Protein AF-A0A660ZI76-F1 (afdb_monomer_lite)

pLDDT: mean 90.52, std 5.92, range [65.31, 97.19]

Secondary structure (DSSP, 8-state):
-BHHHHHHHHTPEEEE-TTPBP-EE--TTT--TTEEEE--STTHHHHTTT-EEEEEEESS--SS-EEEEEEE-S-HHHHHHHHHHHH-----PPSEE-TT----TT----TT-EE---

Foldseek 3Di:
DFQLVLLVQLVWDKDADRRQAADEADELVPADQRYEYECQDPVCCVVQFCEEHAEYEYCDDDPRYHYNMYTHDVHRVVSVVVSVVVRDDPPPPAFDADPQADDDPPDDDDRRDYHDHD

Radius of gyration: 20.04 Å; chains: 1; bounding box: 42×32×54 Å

Sequence (118 aa):
MKVKEIAEKIGGKVEGDPEFVIESIAPIESASENDLTFLAEPKLAEKVAGKTFGCLVVSKIPEKIGAKAYIVVSNVRSILPDLLQLFAKEEVPKPGISSYAYVDPAAEVHPTAVVMGF

Structure (mmCIF, N/CA/C/O backbone):
data_AF-A0A660ZI76-F1
#
_entry.id   AF-A0A660ZI76-F1
#
loop_
_atom_site.group_PDB
_atom_site.id
_atom_site.type_symbol
_atom_site.label_atom_id
_atom_site.label_alt_id
_atom_site.label_comp_id
_atom_site.label_asym_id
_atom_site.label_entity_id
_atom_site.label_seq_id
_atom_site.pdbx_PDB_ins_code
_atom_site.Cartn_x
_atom_site.Cartn_y
_atom_site.Cartn_z
_atom_site.occupancy
_atom_site.B_iso_or_equiv
_atom_site.auth_seq_id
_atom_site.auth_comp_id
_atom_site.auth_asym_id
_atom_site.auth_atom_id
_atom_site.pdbx_PDB_model_num
ATOM 1 N N . MET A 1 1 ? -0.691 10.777 -6.096 1.00 89.75 1 MET A N 1
ATOM 2 C CA . MET A 1 1 ? -2.012 10.279 -6.570 1.00 89.75 1 MET A CA 1
ATOM 3 C C . MET A 1 1 ? -3.037 10.553 -5.475 1.00 89.75 1 MET A C 1
ATOM 5 O O . MET A 1 1 ? -2.658 10.421 -4.315 1.00 89.75 1 MET A O 1
ATOM 9 N N . LYS A 1 2 ? -4.266 10.990 -5.781 1.00 95.94 2 LYS A N 1
ATOM 10 C CA . LYS A 1 2 ? -5.276 11.259 -4.738 1.00 95.94 2 LYS A CA 1
ATOM 11 C C . LYS A 1 2 ? -5.857 9.960 -4.183 1.00 95.94 2 LYS A C 1
ATOM 13 O O . LYS A 1 2 ? -5.974 8.975 -4.911 1.00 95.94 2 LYS A O 1
ATOM 18 N N . VAL A 1 3 ? -6.272 9.973 -2.916 1.00 96.44 3 VAL A N 1
ATOM 19 C CA . VAL A 1 3 ? -6.873 8.808 -2.240 1.00 96.44 3 VAL A CA 1
ATOM 20 C C . VAL A 1 3 ? -8.073 8.255 -3.012 1.00 96.44 3 VAL A C 1
ATOM 22 O O . VAL A 1 3 ? -8.162 7.041 -3.193 1.00 96.44 3 VAL A O 1
ATOM 25 N N . LYS A 1 4 ? -8.957 9.120 -3.526 1.00 96.94 4 LYS A N 1
ATOM 26 C CA . LYS A 1 4 ? -10.107 8.682 -4.335 1.00 96.94 4 LYS A CA 1
ATOM 27 C C . LYS A 1 4 ? -9.708 7.877 -5.574 1.00 96.94 4 LYS A C 1
ATOM 29 O O . LYS A 1 4 ? -10.293 6.834 -5.825 1.00 96.94 4 LYS A O 1
ATOM 34 N N . GLU A 1 5 ? -8.659 8.303 -6.279 1.00 95.88 5 GLU A N 1
ATOM 35 C CA . GLU A 1 5 ? -8.201 7.643 -7.506 1.00 95.88 5 GLU A CA 1
ATOM 36 C C . GLU A 1 5 ? -7.635 6.254 -7.194 1.00 95.88 5 GLU A C 1
ATOM 38 O O . GLU A 1 5 ? -7.840 5.302 -7.943 1.00 95.88 5 GLU A O 1
ATOM 43 N N . ILE A 1 6 ? -6.929 6.129 -6.066 1.00 95.25 6 ILE A N 1
ATOM 44 C CA . ILE A 1 6 ? -6.399 4.847 -5.591 1.00 95.25 6 ILE A CA 1
ATOM 45 C C . ILE A 1 6 ? -7.559 3.920 -5.223 1.00 95.25 6 ILE A C 1
ATOM 47 O O . ILE A 1 6 ? -7.571 2.763 -5.638 1.00 95.25 6 ILE A O 1
ATOM 51 N N . ALA A 1 7 ? -8.545 4.430 -4.481 1.00 95.56 7 ALA A N 1
ATOM 52 C CA . ALA A 1 7 ? -9.711 3.665 -4.059 1.00 95.56 7 ALA A CA 1
ATOM 53 C C . ALA A 1 7 ? -10.535 3.155 -5.251 1.00 95.56 7 ALA A C 1
ATOM 55 O O . ALA A 1 7 ? -10.912 1.987 -5.258 1.00 95.56 7 ALA A O 1
ATOM 56 N N . GLU A 1 8 ? -10.742 3.978 -6.283 1.00 95.12 8 GLU A N 1
ATOM 57 C CA . GLU A 1 8 ? -11.411 3.571 -7.526 1.00 95.12 8 GLU A CA 1
ATOM 58 C C . GLU A 1 8 ? -10.663 2.437 -8.238 1.00 95.12 8 GLU A C 1
ATOM 60 O O . GLU A 1 8 ? -11.285 1.474 -8.682 1.00 95.12 8 GLU A O 1
ATOM 65 N N . LYS A 1 9 ? -9.327 2.503 -8.295 1.00 93.56 9 LYS A N 1
ATOM 66 C CA . LYS A 1 9 ? -8.506 1.468 -8.942 1.00 93.56 9 LYS A CA 1
ATOM 67 C C . LYS A 1 9 ? -8.500 0.138 -8.192 1.00 93.56 9 LYS A C 1
ATOM 69 O O . LYS A 1 9 ? -8.470 -0.904 -8.836 1.00 93.56 9 LYS A O 1
ATOM 74 N N . ILE A 1 10 ? -8.531 0.163 -6.857 1.00 93.19 10 ILE A N 1
ATOM 75 C CA . ILE A 1 10 ? -8.506 -1.058 -6.029 1.00 93.19 10 ILE A CA 1
ATOM 76 C C . ILE A 1 10 ? -9.899 -1.518 -5.564 1.00 93.19 10 ILE A C 1
ATOM 78 O O . ILE A 1 10 ? -10.002 -2.472 -4.794 1.00 93.19 10 ILE A O 1
ATOM 82 N N . GLY A 1 11 ? -10.972 -0.842 -5.995 1.00 93.12 11 GLY A N 1
ATOM 83 C CA . GLY A 1 11 ? -12.354 -1.169 -5.625 1.00 93.12 11 GLY A CA 1
ATOM 84 C C . GLY A 1 11 ? -12.678 -0.950 -4.141 1.00 93.12 11 GLY A C 1
ATOM 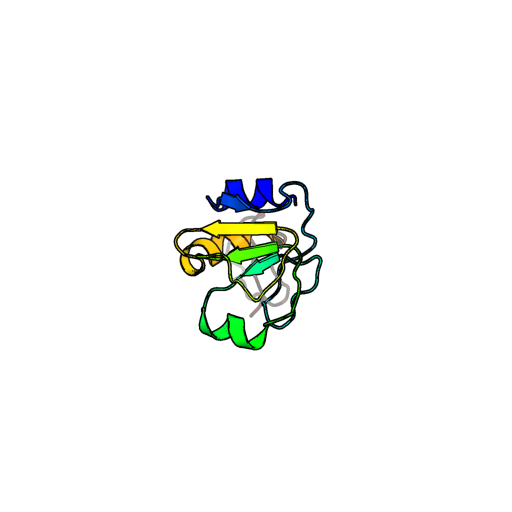85 O O . GLY A 1 11 ? -13.474 -1.691 -3.564 1.00 93.12 11 GLY A O 1
ATOM 86 N N . GLY A 1 12 ? -12.032 0.027 -3.503 1.00 94.19 12 GLY A N 1
ATOM 87 C CA . GLY A 1 12 ? -12.214 0.354 -2.090 1.00 94.19 12 GLY A CA 1
ATOM 88 C C . GLY A 1 12 ? -13.155 1.533 -1.846 1.00 94.19 12 GLY A C 1
ATOM 89 O O . GLY A 1 12 ? -13.384 2.371 -2.716 1.00 94.19 12 GLY A O 1
ATOM 90 N N . LYS A 1 13 ? -13.677 1.627 -0.621 1.00 96.62 13 LYS A N 1
ATOM 91 C CA . LYS A 1 13 ? -14.462 2.777 -0.156 1.00 96.62 13 LYS A CA 1
ATOM 92 C C . LYS A 1 13 ? -13.581 3.736 0.645 1.00 96.62 13 LYS A C 1
ATOM 94 O O . LYS A 1 13 ? -12.902 3.302 1.570 1.00 96.62 13 LYS A O 1
ATOM 99 N N . VAL A 1 14 ? -13.636 5.028 0.332 1.00 97.19 14 VAL A N 1
ATOM 100 C CA . VAL A 1 14 ? -12.909 6.064 1.082 1.00 97.19 14 VAL A CA 1
ATOM 101 C C . VAL A 1 14 ? -13.695 6.507 2.316 1.00 97.19 14 VAL A C 1
ATOM 103 O O . VAL A 1 14 ? -14.896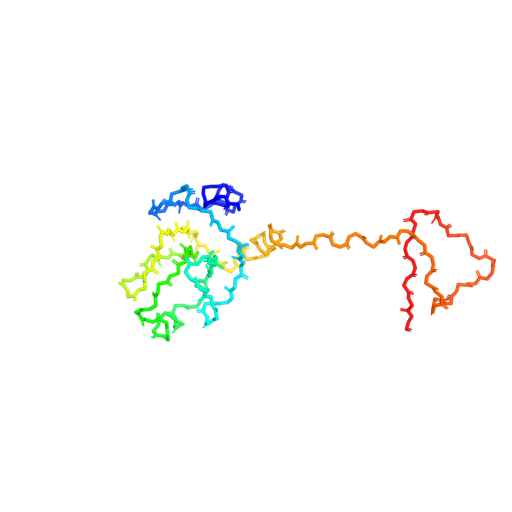 6.758 2.229 1.00 97.19 14 VAL A O 1
ATOM 106 N N . GLU A 1 15 ? -13.001 6.653 3.441 1.00 96.31 15 GLU A N 1
ATOM 107 C CA . GLU A 1 15 ? -13.469 7.336 4.653 1.00 96.31 15 GLU A CA 1
ATOM 108 C C . GLU A 1 15 ? -12.392 8.345 5.096 1.00 96.31 15 GLU A C 1
ATOM 110 O O . GLU A 1 15 ? -11.206 8.025 5.068 1.00 96.31 15 GLU A O 1
ATOM 115 N N . GLY A 1 16 ? -12.768 9.562 5.496 1.00 94.56 16 GLY A N 1
ATOM 116 C CA . GLY A 1 16 ? -11.816 10.661 5.739 1.00 94.56 16 GLY A CA 1
ATOM 117 C C . GLY A 1 16 ? -11.662 11.579 4.522 1.00 94.56 16 GLY A C 1
ATOM 118 O O . GLY A 1 16 ? -12.661 11.874 3.868 1.00 94.56 16 GLY A O 1
ATOM 119 N N . ASP A 1 17 ? -10.446 12.054 4.230 1.00 95.56 17 ASP A N 1
ATOM 120 C CA . ASP A 1 17 ? -10.185 13.012 3.141 1.00 95.56 17 ASP A CA 1
ATOM 121 C C . ASP A 1 17 ? -9.886 12.327 1.779 1.00 95.56 17 ASP A C 1
ATOM 123 O O . ASP A 1 17 ? -8.790 11.793 1.582 1.00 95.56 17 ASP A O 1
ATOM 127 N N . PRO A 1 18 ? -10.813 12.359 0.798 1.00 95.75 18 PRO A N 1
ATOM 128 C CA . PRO A 1 18 ? -10.600 11.768 -0.526 1.00 95.75 18 PRO A CA 1
ATOM 129 C C . PRO A 1 18 ? -9.623 12.547 -1.420 1.00 95.75 18 PRO A C 1
ATOM 131 O O . PRO A 1 18 ? -9.127 11.988 -2.406 1.00 95.75 18 PRO A O 1
ATOM 134 N N . GLU A 1 19 ? -9.364 13.822 -1.118 1.00 96.50 19 GLU A N 1
ATOM 135 C CA . GLU A 1 19 ? -8.503 14.699 -1.917 1.00 96.50 19 GLU A CA 1
ATOM 136 C C . GLU A 1 19 ? -7.039 14.661 -1.464 1.00 96.50 19 GLU A C 1
ATOM 138 O O . GLU A 1 19 ? -6.176 15.185 -2.176 1.00 96.50 19 GLU A O 1
ATOM 143 N N . PHE A 1 20 ? -6.748 14.005 -0.334 1.00 95.75 20 PHE A N 1
ATOM 144 C CA . PHE A 1 20 ? -5.391 13.839 0.169 1.00 95.75 20 PHE A CA 1
ATOM 145 C C . PHE A 1 20 ? -4.485 13.188 -0.887 1.00 95.75 20 PHE A C 1
ATOM 147 O O . PHE A 1 20 ? -4.852 12.202 -1.537 1.00 95.75 20 PHE A O 1
ATOM 154 N N . VAL A 1 21 ? -3.295 13.759 -1.080 1.00 95.25 21 VAL A N 1
ATOM 155 C CA . VAL A 1 21 ? -2.333 13.312 -2.091 1.00 95.25 21 VAL A CA 1
ATOM 156 C C . VAL A 1 21 ? -1.306 12.397 -1.441 1.00 95.25 21 VAL A C 1
ATOM 158 O O . VAL A 1 21 ? -0.584 12.808 -0.541 1.00 95.25 21 VAL A O 1
ATOM 161 N N . ILE A 1 22 ? -1.222 11.168 -1.944 1.00 94.06 22 ILE A N 1
ATOM 162 C CA . ILE A 1 22 ? -0.212 10.191 -1.538 1.00 94.06 22 ILE A CA 1
ATOM 163 C C . ILE A 1 22 ? 1.083 10.425 -2.307 1.00 94.06 22 ILE A C 1
ATOM 165 O O . ILE A 1 22 ? 1.061 10.488 -3.547 1.00 94.06 22 ILE A O 1
ATOM 169 N N . GLU A 1 23 ? 2.183 10.508 -1.556 1.00 88.69 23 GLU A N 1
ATOM 170 C CA . GLU A 1 23 ? 3.547 10.634 -2.077 1.00 88.69 23 GLU A CA 1
ATOM 171 C C . GLU A 1 23 ? 4.178 9.266 -2.347 1.00 88.69 23 GLU A C 1
ATOM 173 O O . GLU A 1 23 ? 4.757 9.059 -3.413 1.00 88.69 23 GLU A O 1
ATOM 178 N N . SER A 1 24 ? 4.038 8.319 -1.414 1.00 90.12 24 SER A N 1
ATOM 179 C CA . SER A 1 24 ? 4.659 6.998 -1.524 1.00 90.12 24 SER A CA 1
ATOM 180 C C . SER A 1 24 ? 3.848 5.889 -0.841 1.00 90.12 24 SER A C 1
ATOM 182 O O . SER A 1 24 ? 2.856 6.153 -0.158 1.00 90.12 24 SER A O 1
ATOM 184 N N . ILE A 1 25 ? 4.256 4.634 -1.058 1.00 92.75 25 ILE A N 1
ATOM 185 C CA . ILE A 1 25 ? 3.716 3.458 -0.370 1.00 92.75 25 ILE A CA 1
ATOM 186 C C . ILE A 1 25 ? 4.795 2.843 0.524 1.00 92.75 25 ILE A C 1
ATOM 188 O O . ILE A 1 25 ? 5.920 2.614 0.078 1.00 92.75 25 ILE A O 1
ATOM 192 N N . ALA A 1 26 ? 4.452 2.550 1.779 1.00 92.44 26 ALA A N 1
ATOM 193 C CA . ALA A 1 26 ? 5.395 2.003 2.751 1.00 92.44 26 ALA A CA 1
ATOM 194 C C . ALA A 1 26 ? 4.742 0.972 3.694 1.00 92.44 26 ALA A C 1
ATOM 196 O O . ALA A 1 26 ? 3.543 1.060 3.986 1.00 92.44 26 ALA A O 1
ATOM 197 N N . PRO A 1 27 ? 5.512 -0.001 4.220 1.00 91.06 27 PRO A N 1
ATOM 198 C CA . PRO A 1 27 ? 5.053 -0.884 5.291 1.00 91.06 27 PRO A CA 1
ATOM 199 C C . PRO A 1 27 ? 4.607 -0.100 6.529 1.00 91.06 27 PRO A C 1
ATOM 201 O O . PRO A 1 27 ? 5.205 0.916 6.874 1.00 91.06 27 PRO A O 1
ATOM 204 N N . ILE A 1 28 ? 3.603 -0.606 7.248 1.00 91.06 28 ILE A N 1
ATOM 205 C CA . ILE A 1 28 ? 2.977 0.098 8.385 1.00 91.06 28 ILE A CA 1
ATOM 206 C C . ILE A 1 28 ? 3.956 0.427 9.525 1.00 91.06 28 ILE A C 1
ATOM 208 O O . ILE A 1 28 ? 3.740 1.347 10.311 1.00 91.06 28 ILE A O 1
ATOM 212 N N . GLU A 1 29 ? 5.061 -0.310 9.614 1.00 88.38 29 GLU A N 1
ATOM 213 C CA . GLU A 1 29 ? 6.103 -0.102 10.619 1.00 88.38 29 GLU A CA 1
ATOM 214 C C . GLU A 1 29 ? 6.965 1.138 10.323 1.00 88.38 29 GLU A C 1
ATOM 216 O O . GLU A 1 29 ? 7.345 1.843 11.265 1.00 88.38 29 GLU A O 1
ATOM 221 N N . SER A 1 30 ? 7.214 1.431 9.040 1.00 88.94 30 SER A N 1
ATOM 222 C CA . SER A 1 30 ? 8.090 2.510 8.557 1.00 88.94 30 SER A CA 1
ATOM 223 C C . SER A 1 30 ? 7.358 3.662 7.860 1.00 88.94 30 SER A C 1
ATOM 225 O O . SER A 1 30 ? 8.000 4.644 7.504 1.00 88.94 30 SER A O 1
ATOM 227 N N . ALA A 1 31 ? 6.047 3.546 7.642 1.00 91.69 31 ALA A N 1
ATOM 228 C CA . ALA A 1 31 ? 5.238 4.563 6.978 1.00 91.69 31 ALA A CA 1
ATOM 229 C C . ALA A 1 31 ? 5.139 5.866 7.790 1.00 91.69 31 ALA A C 1
ATOM 231 O O . ALA A 1 31 ? 5.038 5.850 9.021 1.00 91.69 31 ALA A O 1
ATOM 232 N N . SER A 1 32 ? 5.128 6.985 7.068 1.00 88.56 32 SER A N 1
ATOM 233 C CA . SER A 1 32 ? 4.970 8.343 7.582 1.00 88.56 32 SER A CA 1
ATOM 234 C C . SER A 1 32 ? 3.551 8.896 7.360 1.00 88.56 32 SER A C 1
ATOM 236 O O . SER A 1 32 ? 2.648 8.230 6.848 1.00 88.56 32 SER A O 1
ATOM 238 N N . GLU A 1 33 ? 3.341 10.154 7.741 1.00 90.94 33 GLU A N 1
ATOM 239 C CA . GLU A 1 33 ? 2.066 10.873 7.628 1.00 90.94 33 GLU A CA 1
ATOM 240 C C . GLU A 1 33 ? 1.661 11.275 6.196 1.00 90.94 33 GLU A C 1
ATOM 242 O O . GLU A 1 33 ? 0.562 11.806 5.999 1.00 90.94 33 GLU A O 1
ATOM 247 N N . ASN A 1 34 ? 2.534 11.038 5.212 1.00 91.38 34 ASN A N 1
ATOM 248 C CA . ASN A 1 34 ? 2.271 11.271 3.787 1.00 91.38 34 ASN A CA 1
ATOM 249 C C . ASN A 1 34 ? 2.214 9.979 2.965 1.00 91.38 34 ASN A C 1
ATOM 251 O O . ASN A 1 34 ? 1.894 10.007 1.773 1.00 91.38 34 ASN A O 1
ATOM 255 N N . ASP A 1 35 ? 2.473 8.845 3.613 1.00 93.88 35 ASP A N 1
ATOM 256 C CA . ASP A 1 35 ? 2.506 7.555 2.950 1.00 93.88 35 ASP A CA 1
ATOM 257 C C . ASP A 1 35 ? 1.146 6.872 2.995 1.00 93.88 35 ASP A C 1
ATOM 259 O O . ASP A 1 35 ? 0.360 6.997 3.945 1.00 93.88 35 ASP A O 1
ATOM 263 N N . LEU A 1 36 ? 0.897 6.091 1.951 1.00 95.38 36 LEU A N 1
ATOM 264 C CA . LEU A 1 36 ? -0.108 5.053 1.981 1.00 95.38 36 LEU A CA 1
ATOM 265 C C . LEU A 1 36 ? 0.502 3.799 2.602 1.00 95.38 36 LEU A C 1
ATOM 267 O O . LEU A 1 36 ? 1.582 3.344 2.226 1.00 95.38 36 LEU A O 1
ATOM 271 N N . THR A 1 37 ? -0.226 3.206 3.535 1.00 94.88 37 THR A N 1
ATOM 272 C CA . THR A 1 37 ? 0.127 1.922 4.127 1.00 94.88 37 THR A CA 1
ATOM 273 C C . THR A 1 37 ? -1.089 1.011 4.224 1.00 94.88 37 THR A C 1
ATOM 275 O O . THR A 1 37 ? -2.212 1.403 3.906 1.00 94.88 37 THR A O 1
ATOM 278 N N . PHE A 1 38 ? -0.878 -0.236 4.626 1.00 94.06 38 PHE A N 1
ATOM 279 C CA . PHE A 1 38 ? -1.914 -1.258 4.664 1.00 94.06 38 PHE A CA 1
ATOM 280 C C . PHE A 1 38 ? -1.820 -2.092 5.939 1.00 94.06 38 PHE A C 1
ATOM 282 O O . PHE A 1 38 ? -0.736 -2.430 6.417 1.00 94.06 38 PHE A O 1
ATOM 289 N N . LEU A 1 39 ? -2.979 -2.473 6.471 1.00 91.69 39 LEU A N 1
ATOM 290 C CA . LEU A 1 39 ? -3.090 -3.367 7.617 1.00 91.69 39 LEU A CA 1
ATOM 291 C C . LEU A 1 39 ? -3.596 -4.736 7.150 1.00 91.69 39 LEU A C 1
ATOM 293 O O . LEU A 1 39 ? -4.789 -5.029 7.194 1.00 91.69 39 LEU A O 1
ATOM 297 N N . ALA A 1 40 ? -2.674 -5.584 6.691 1.00 85.50 40 ALA A N 1
ATOM 298 C CA . ALA A 1 40 ? -3.004 -6.947 6.263 1.00 85.50 40 ALA A CA 1
ATOM 299 C C . ALA A 1 40 ? -3.239 -7.903 7.447 1.00 85.50 40 ALA A C 1
ATOM 301 O O . ALA A 1 40 ? -3.982 -8.878 7.325 1.00 85.50 40 ALA A O 1
ATOM 302 N N . GLU A 1 41 ? -2.608 -7.633 8.591 1.00 87.25 41 GLU A N 1
ATOM 303 C CA . GLU A 1 41 ? -2.707 -8.454 9.795 1.00 87.25 41 GLU A CA 1
ATOM 304 C C . GLU A 1 41 ? -3.238 -7.625 10.962 1.00 87.25 41 GLU A C 1
ATOM 306 O O . GLU A 1 41 ? -2.550 -6.714 11.420 1.00 87.25 41 GLU A O 1
ATOM 311 N N . PRO A 1 42 ? -4.416 -7.959 11.518 1.00 82.75 42 PRO A N 1
ATOM 312 C CA . PRO A 1 42 ? -5.004 -7.198 12.620 1.00 82.75 42 PRO A CA 1
ATOM 313 C C . PRO A 1 42 ? -4.087 -7.082 13.845 1.00 82.75 42 PRO A C 1
ATOM 315 O O . PRO A 1 42 ? -4.113 -6.075 14.541 1.00 82.75 42 PRO A O 1
ATOM 318 N N . LYS A 1 43 ? -3.230 -8.085 14.084 1.00 85.38 43 LYS A N 1
ATOM 319 C CA . LYS A 1 43 ? -2.266 -8.104 15.198 1.00 85.38 43 LYS A CA 1
ATOM 320 C C . LYS A 1 43 ? -1.203 -7.004 15.097 1.00 85.38 43 LYS A C 1
ATOM 322 O O . LYS A 1 43 ? -0.655 -6.598 16.116 1.00 85.38 43 LYS A O 1
ATOM 327 N N . LEU A 1 44 ? -0.909 -6.511 13.890 1.00 84.69 44 LEU A N 1
ATOM 328 C CA . LEU A 1 44 ? 0.014 -5.389 13.705 1.00 84.69 44 LEU A CA 1
ATOM 329 C C . LEU A 1 44 ? -0.583 -4.078 14.222 1.00 84.69 44 LEU A C 1
ATOM 331 O O . LEU A 1 44 ? 0.179 -3.173 14.548 1.00 84.69 44 LEU A O 1
ATOM 335 N N . ALA A 1 45 ? -1.911 -3.986 14.365 1.00 84.62 45 ALA A N 1
ATOM 336 C CA . ALA A 1 45 ? -2.563 -2.761 14.803 1.00 84.62 45 ALA A CA 1
ATOM 337 C C . ALA A 1 45 ? -2.116 -2.318 16.203 1.00 84.62 45 ALA A C 1
ATOM 339 O O . ALA A 1 45 ? -1.978 -1.126 16.457 1.00 84.62 45 ALA A O 1
ATOM 340 N N . GLU A 1 46 ? -1.842 -3.270 17.099 1.00 85.62 46 GLU A N 1
ATOM 341 C CA . GLU A 1 46 ? -1.360 -2.964 18.450 1.00 85.62 46 GLU A CA 1
ATOM 342 C C . GLU A 1 46 ? 0.066 -2.406 18.449 1.00 85.62 46 GLU A C 1
ATOM 344 O O . GLU A 1 46 ? 0.383 -1.539 19.258 1.00 85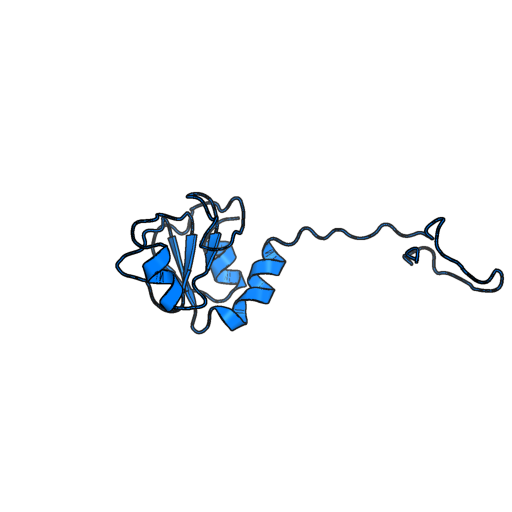.62 46 GLU A O 1
ATOM 349 N N . LYS A 1 47 ? 0.916 -2.842 17.508 1.00 83.94 47 LYS A N 1
ATOM 350 C CA . LYS A 1 47 ? 2.305 -2.363 17.401 1.00 83.94 47 LYS A CA 1
ATOM 351 C C . LYS A 1 47 ? 2.407 -0.915 16.934 1.00 83.94 47 LYS A C 1
ATOM 353 O O . LYS A 1 47 ? 3.406 -0.254 17.204 1.00 83.94 47 LYS A O 1
ATOM 358 N N . VAL A 1 48 ? 1.402 -0.440 16.205 1.00 85.00 48 VAL A N 1
ATOM 359 C CA . VAL A 1 48 ? 1.360 0.917 15.646 1.00 85.00 48 VAL A CA 1
ATOM 360 C C . VAL A 1 48 ? 0.258 1.769 16.274 1.00 85.00 48 VAL A C 1
ATOM 362 O O . VAL A 1 48 ? -0.109 2.809 15.730 1.00 85.00 48 VAL A O 1
ATOM 365 N N . ALA A 1 49 ? -0.273 1.344 17.423 1.00 84.31 49 ALA A N 1
ATOM 366 C CA . ALA A 1 49 ? -1.268 2.106 18.160 1.00 84.31 49 ALA A CA 1
ATOM 367 C C . ALA A 1 49 ? -0.729 3.506 18.504 1.00 84.31 49 ALA A C 1
ATOM 369 O O . ALA A 1 49 ? 0.402 3.657 18.963 1.00 84.31 49 ALA A O 1
ATOM 370 N N . GLY A 1 50 ? -1.541 4.534 18.263 1.00 82.38 50 GLY A N 1
ATOM 371 C CA . GLY A 1 50 ? -1.160 5.933 18.466 1.00 82.38 50 GLY A CA 1
ATOM 372 C C . GLY A 1 50 ? -0.320 6.553 17.344 1.00 82.38 50 GLY A C 1
ATOM 373 O O . GLY A 1 50 ? -0.040 7.748 17.416 1.00 82.38 50 GLY A O 1
ATOM 374 N N . LYS A 1 51 ? 0.063 5.799 16.301 1.00 84.88 51 LYS A N 1
ATOM 375 C CA . LYS A 1 51 ? 0.636 6.387 15.082 1.00 84.88 51 LYS A CA 1
ATOM 376 C C . LYS A 1 51 ? -0.459 6.969 14.185 1.00 84.88 51 LYS A C 1
ATOM 378 O O . LYS A 1 51 ? -1.590 6.473 14.157 1.00 84.88 51 LYS A O 1
ATOM 383 N N . THR A 1 52 ? -0.071 7.985 13.419 1.00 86.62 52 THR A N 1
ATOM 384 C CA . THR A 1 52 ? -0.897 8.608 12.383 1.00 86.62 52 THR A CA 1
ATOM 385 C C . THR A 1 52 ? -0.238 8.420 11.025 1.00 86.62 52 THR A C 1
ATOM 387 O O . THR A 1 52 ? 0.957 8.669 10.882 1.00 86.62 52 THR A O 1
ATOM 390 N N . PHE A 1 53 ? -1.020 8.004 10.033 1.00 91.25 53 PHE A N 1
ATOM 391 C CA . PHE A 1 53 ? -0.558 7.782 8.662 1.00 91.25 53 PHE A CA 1
ATOM 392 C C . PHE A 1 53 ? -1.253 8.725 7.674 1.00 91.25 53 PHE A C 1
ATOM 394 O O . PHE A 1 53 ? -2.274 9.341 7.992 1.00 91.25 53 PHE A O 1
ATOM 401 N N . GLY A 1 54 ? -0.720 8.829 6.457 1.00 93.12 54 GLY A N 1
ATOM 402 C CA . GLY A 1 54 ? -1.387 9.565 5.384 1.00 93.12 54 GLY A CA 1
ATOM 403 C C . GLY A 1 54 ? -2.682 8.872 4.973 1.00 93.12 54 GLY A C 1
ATOM 404 O O . GLY A 1 54 ? -3.777 9.397 5.172 1.00 93.12 54 GLY A O 1
ATOM 405 N N . CYS A 1 55 ? -2.561 7.646 4.471 1.00 95.88 55 CYS A N 1
ATOM 406 C CA . CYS A 1 55 ? -3.707 6.810 4.135 1.00 95.88 55 CYS A CA 1
ATOM 407 C C . CYS A 1 55 ? -3.508 5.371 4.608 1.00 95.88 55 CYS A C 1
ATOM 409 O O . CYS A 1 55 ? -2.443 4.791 4.405 1.00 95.88 55 CYS A O 1
ATOM 411 N N . LEU A 1 56 ? -4.546 4.773 5.196 1.00 95.56 56 LEU A N 1
ATOM 412 C CA . LEU A 1 56 ? -4.507 3.393 5.676 1.00 95.56 56 LEU A CA 1
ATOM 413 C C . LEU A 1 56 ? -5.518 2.509 4.932 1.00 95.56 56 LEU A C 1
ATOM 415 O O . LEU A 1 56 ? -6.729 2.712 5.019 1.00 95.56 56 LEU A O 1
ATOM 419 N N . VAL A 1 57 ? -5.024 1.485 4.235 1.00 95.81 57 VAL A N 1
ATOM 420 C CA . VAL A 1 57 ? -5.856 0.460 3.591 1.00 95.81 57 VAL A CA 1
ATOM 421 C C . VAL A 1 57 ? -6.171 -0.651 4.591 1.00 95.81 57 VAL A C 1
ATOM 423 O O . VAL A 1 57 ? -5.265 -1.309 5.111 1.00 95.81 57 VAL A O 1
ATOM 426 N N . VAL A 1 58 ? -7.454 -0.873 4.868 1.00 94.56 58 VAL A N 1
ATOM 427 C CA . VAL A 1 58 ? -7.935 -1.780 5.924 1.00 94.56 58 VAL A CA 1
ATOM 428 C C . VAL A 1 58 ? -9.177 -2.546 5.486 1.00 94.56 58 VAL A C 1
ATOM 430 O O . VAL A 1 58 ? -9.930 -2.095 4.631 1.00 94.56 58 VAL A O 1
ATOM 433 N N . SER A 1 59 ? -9.449 -3.683 6.127 1.00 93.38 59 SER A N 1
ATOM 434 C CA . SER A 1 59 ? -10.763 -4.333 6.027 1.00 93.38 59 SER A CA 1
ATOM 435 C C . SER A 1 59 ? -11.797 -3.786 7.003 1.00 93.38 59 SER A C 1
ATOM 437 O O . SER A 1 59 ? -12.999 -3.843 6.752 1.00 93.38 59 SER A O 1
ATOM 439 N N . LYS A 1 60 ? -11.330 -3.218 8.114 1.00 91.44 60 LYS A N 1
ATOM 440 C CA . LYS A 1 60 ? -12.140 -2.532 9.114 1.00 91.44 60 LYS A CA 1
ATOM 441 C C . LYS A 1 60 ? -11.312 -1.410 9.724 1.00 91.44 60 LYS A C 1
ATOM 443 O O . LYS A 1 60 ? -10.145 -1.630 10.041 1.00 91.44 60 LYS A O 1
ATOM 448 N N . ILE A 1 61 ? -11.919 -0.238 9.899 1.00 90.19 61 ILE A N 1
ATOM 449 C CA . ILE A 1 61 ? -11.239 0.921 10.483 1.00 90.19 61 ILE A CA 1
ATOM 450 C C . ILE A 1 61 ? -10.843 0.599 11.936 1.00 90.19 61 ILE A C 1
ATOM 452 O O . ILE A 1 61 ? -11.715 0.247 12.736 1.00 90.19 61 ILE A O 1
ATOM 456 N N . PRO A 1 62 ? -9.543 0.658 12.274 1.00 87.06 62 PRO A N 1
ATOM 457 C CA . PRO A 1 62 ? -9.062 0.462 13.637 1.00 87.06 62 PRO A CA 1
ATOM 458 C C . PRO A 1 62 ? -9.374 1.682 14.517 1.00 87.06 62 PRO A C 1
ATOM 460 O O . PRO A 1 62 ? -9.265 2.817 14.075 1.00 87.06 62 PRO A O 1
ATOM 463 N N . GLU A 1 63 ? -9.698 1.461 15.792 1.00 84.44 63 GLU A N 1
ATOM 464 C CA . GLU A 1 63 ? -10.031 2.555 16.725 1.00 84.44 63 GLU A CA 1
ATOM 465 C C . GLU A 1 63 ? -8.797 3.314 17.243 1.00 84.44 63 GLU A C 1
ATOM 467 O O . GLU A 1 63 ? -8.887 4.479 17.615 1.00 84.44 63 GLU A O 1
ATOM 472 N N . LYS A 1 64 ? -7.635 2.648 17.297 1.00 83.62 64 LYS A N 1
ATOM 473 C CA . LYS A 1 64 ? -6.407 3.160 17.939 1.00 83.62 64 LYS A CA 1
ATOM 474 C C . LYS A 1 64 ? -5.352 3.684 16.960 1.00 83.62 64 LYS A C 1
ATOM 476 O O . LYS A 1 64 ? -4.244 4.007 17.386 1.00 83.62 64 LYS A O 1
ATOM 481 N N . ILE A 1 65 ? -5.653 3.709 15.666 1.00 84.94 65 ILE A N 1
ATOM 482 C CA . ILE A 1 65 ? -4.727 4.165 14.625 1.00 84.94 65 ILE A CA 1
ATOM 483 C C . ILE A 1 65 ? -5.404 5.313 13.901 1.00 84.94 65 ILE A C 1
ATOM 485 O O . ILE A 1 65 ? -6.544 5.162 13.474 1.00 84.94 65 ILE A O 1
ATOM 489 N N . GLY A 1 66 ? -4.705 6.438 13.786 1.00 87.50 66 GLY A N 1
ATOM 490 C CA . GLY A 1 66 ? -5.177 7.588 13.029 1.00 87.50 66 GLY A CA 1
ATOM 491 C C . GLY A 1 66 ? -4.692 7.540 11.583 1.00 87.50 66 GLY A C 1
ATOM 492 O O . GLY A 1 66 ? -3.586 7.082 11.295 1.00 87.50 66 GLY A O 1
ATOM 493 N N . ALA A 1 67 ? -5.487 8.071 10.665 1.00 91.75 67 ALA A N 1
ATOM 494 C CA . ALA A 1 67 ? -5.046 8.398 9.318 1.00 91.75 67 ALA A CA 1
ATOM 495 C C . ALA A 1 67 ? -5.834 9.599 8.785 1.00 91.75 67 ALA A C 1
ATOM 497 O O . ALA A 1 67 ? -6.968 9.828 9.216 1.00 91.75 67 ALA A O 1
ATOM 498 N N . LYS A 1 68 ? -5.250 10.357 7.847 1.00 93.75 68 LYS A N 1
ATOM 499 C CA . LYS A 1 68 ? -5.969 11.442 7.145 1.00 93.75 68 LYS A CA 1
ATOM 500 C C . LYS A 1 68 ? -7.091 10.869 6.269 1.00 93.75 68 LYS A C 1
ATOM 502 O O . LYS A 1 68 ? -8.157 11.472 6.147 1.00 93.75 68 LYS A O 1
ATOM 507 N N . ALA A 1 69 ? -6.874 9.672 5.723 1.00 96.06 69 ALA A N 1
ATOM 508 C CA . ALA A 1 69 ? -7.892 8.897 5.030 1.00 96.06 69 ALA A CA 1
ATOM 509 C C . ALA A 1 69 ? -7.734 7.384 5.248 1.00 96.06 69 ALA A C 1
ATOM 511 O O . ALA A 1 69 ? -6.649 6.875 5.533 1.00 96.06 69 ALA A O 1
ATOM 512 N N . TYR A 1 70 ? -8.823 6.653 5.056 1.00 96.19 70 TYR A N 1
ATOM 513 C CA . TYR A 1 70 ? -8.870 5.199 5.041 1.00 96.19 70 TYR A CA 1
ATOM 514 C C . TYR A 1 70 ? -9.442 4.727 3.712 1.00 96.19 70 TYR A C 1
ATOM 516 O O . TYR A 1 70 ? -10.394 5.315 3.199 1.00 96.19 70 TYR A O 1
ATOM 524 N N . ILE A 1 71 ? -8.907 3.623 3.194 1.00 96.81 71 ILE A N 1
ATOM 525 C CA . ILE A 1 71 ? -9.527 2.891 2.089 1.00 96.81 71 ILE A CA 1
ATOM 526 C C . ILE A 1 71 ? -9.970 1.532 2.624 1.00 96.81 71 ILE A C 1
ATOM 528 O O . ILE A 1 71 ? -9.149 0.686 2.986 1.00 96.81 71 ILE A O 1
ATOM 532 N N . VAL A 1 72 ? -11.282 1.342 2.704 1.00 96.06 72 VAL A N 1
ATOM 533 C CA . VAL A 1 72 ? -11.910 0.136 3.237 1.00 96.06 72 VAL A CA 1
ATOM 534 C C . VAL A 1 72 ? -12.175 -0.846 2.100 1.00 96.06 72 VAL A C 1
ATOM 536 O O . VAL A 1 72 ? -12.882 -0.522 1.146 1.00 96.06 72 VAL A O 1
ATOM 539 N N . VAL A 1 73 ? -11.620 -2.052 2.209 1.00 95.44 73 VAL A N 1
ATOM 540 C CA . VAL A 1 73 ? -11.730 -3.133 1.213 1.00 95.44 73 VAL A CA 1
ATOM 541 C C . VAL A 1 73 ? -12.123 -4.444 1.883 1.00 95.44 73 VAL A C 1
ATOM 543 O O . VAL A 1 73 ? -11.790 -4.679 3.036 1.00 95.44 73 VAL A O 1
ATOM 546 N N . SER A 1 74 ? -12.780 -5.366 1.182 1.00 92.50 74 SER A N 1
ATOM 547 C CA . SER A 1 74 ? -13.166 -6.647 1.799 1.00 92.50 74 SER A CA 1
ATOM 548 C C . SER A 1 74 ? -11.959 -7.507 2.200 1.00 92.50 74 SER A C 1
ATOM 550 O O . SER A 1 74 ? -11.996 -8.180 3.229 1.00 92.50 74 SER A O 1
ATOM 552 N N . ASN A 1 75 ? -10.877 -7.479 1.412 1.00 91.31 75 ASN A N 1
ATOM 553 C CA . ASN A 1 75 ? -9.656 -8.234 1.688 1.00 91.31 75 ASN A CA 1
ATOM 554 C C . ASN A 1 75 ? -8.401 -7.462 1.253 1.00 91.31 75 ASN A C 1
ATOM 556 O O . ASN A 1 75 ? -8.095 -7.370 0.066 1.00 91.31 75 ASN A O 1
ATOM 560 N N . VAL A 1 76 ? -7.641 -6.968 2.234 1.00 93.12 76 VAL A N 1
ATOM 561 C CA . VAL A 1 76 ? -6.403 -6.199 2.014 1.00 93.12 76 VAL A CA 1
ATOM 562 C C . VAL A 1 76 ? -5.328 -7.024 1.297 1.00 93.12 76 VAL A C 1
ATOM 564 O O . VAL A 1 76 ? -4.606 -6.497 0.459 1.00 93.12 76 VAL A O 1
ATOM 567 N N . ARG A 1 77 ? -5.218 -8.329 1.585 1.00 90.75 77 ARG A N 1
ATOM 568 C CA . ARG A 1 77 ? -4.200 -9.190 0.957 1.00 90.75 77 ARG A CA 1
ATOM 569 C C . ARG A 1 77 ? -4.460 -9.416 -0.527 1.00 90.75 77 ARG A C 1
ATOM 571 O O . ARG A 1 77 ? -3.506 -9.557 -1.280 1.00 90.75 77 ARG A O 1
ATOM 578 N N . SER A 1 78 ? -5.724 -9.447 -0.936 1.00 91.50 78 SER A N 1
ATOM 579 C CA . SER A 1 78 ? -6.089 -9.682 -2.334 1.00 91.50 78 SER A CA 1
ATOM 580 C C . SER A 1 78 ? -5.778 -8.490 -3.234 1.00 91.50 78 SER A C 1
ATOM 582 O O . SER A 1 78 ? -5.398 -8.707 -4.373 1.00 91.50 78 SER A O 1
ATOM 584 N N . ILE A 1 79 ? -5.891 -7.260 -2.722 1.00 92.12 79 ILE A N 1
ATOM 585 C CA . ILE A 1 79 ? -5.657 -6.026 -3.497 1.00 92.12 79 ILE A CA 1
ATOM 586 C C . ILE A 1 79 ? -4.203 -5.551 -3.471 1.00 92.12 79 ILE A C 1
ATOM 588 O O . ILE A 1 79 ? -3.851 -4.564 -4.108 1.00 92.12 79 ILE A O 1
ATOM 592 N N . LEU A 1 80 ? -3.356 -6.208 -2.677 1.00 91.12 80 LEU A N 1
ATOM 593 C CA . LEU A 1 80 ? -1.977 -5.794 -2.431 1.00 91.12 80 LEU A CA 1
ATOM 594 C C . LEU A 1 80 ? -1.124 -5.789 -3.713 1.00 91.12 80 LEU A C 1
ATOM 596 O O . LEU A 1 80 ? -0.409 -4.810 -3.920 1.00 91.12 80 LEU A O 1
ATOM 600 N N . PRO A 1 81 ? -1.203 -6.807 -4.598 1.00 91.19 81 PRO A N 1
ATOM 601 C CA . PRO A 1 81 ? -0.493 -6.789 -5.876 1.00 91.19 81 PRO A CA 1
ATOM 602 C C . PRO A 1 81 ? -0.914 -5.625 -6.777 1.00 91.19 81 PRO A C 1
ATOM 604 O O . PRO A 1 81 ? -0.051 -4.958 -7.345 1.00 91.19 81 PRO A O 1
ATOM 607 N N . ASP A 1 82 ? -2.218 -5.357 -6.886 1.00 90.81 82 ASP A N 1
ATOM 608 C CA . ASP A 1 82 ? -2.748 -4.251 -7.691 1.00 90.81 82 ASP A CA 1
ATOM 609 C C . ASP A 1 82 ? -2.311 -2.904 -7.116 1.00 90.81 82 ASP A C 1
ATOM 611 O O . ASP A 1 82 ? -1.817 -2.044 -7.840 1.00 90.81 82 ASP A O 1
ATOM 615 N N . LEU A 1 83 ? -2.408 -2.747 -5.794 1.00 91.75 83 LEU A N 1
ATOM 616 C CA . LEU A 1 83 ? -1.978 -1.552 -5.078 1.00 91.75 83 LEU A CA 1
ATOM 617 C C . LEU A 1 83 ? -0.484 -1.275 -5.282 1.00 91.75 83 LEU A C 1
ATOM 619 O O . LEU A 1 83 ? -0.118 -0.142 -5.575 1.00 91.75 83 LEU A O 1
ATOM 623 N N . LEU A 1 84 ? 0.377 -2.288 -5.147 1.00 91.06 84 LEU A N 1
ATOM 624 C CA . LEU A 1 84 ? 1.819 -2.137 -5.359 1.00 91.06 84 LEU A CA 1
ATOM 625 C C . LEU A 1 84 ? 2.140 -1.776 -6.813 1.00 91.06 84 LEU A C 1
ATOM 627 O O . LEU A 1 84 ? 3.011 -0.941 -7.040 1.00 91.06 84 LEU A O 1
ATOM 631 N N . GLN A 1 85 ? 1.411 -2.331 -7.786 1.00 89.44 85 GLN A N 1
ATOM 632 C CA . GLN A 1 85 ? 1.571 -1.975 -9.199 1.00 89.44 85 GLN A CA 1
ATOM 633 C C . GLN A 1 85 ? 1.257 -0.499 -9.483 1.00 89.44 85 GLN A C 1
ATOM 635 O O . GLN A 1 85 ? 1.895 0.088 -10.350 1.00 89.44 85 GLN A O 1
ATOM 640 N N . LEU A 1 86 ? 0.353 0.141 -8.728 1.00 88.62 86 LEU A N 1
ATOM 641 C CA . LEU A 1 86 ? 0.074 1.580 -8.887 1.00 88.62 86 LEU A CA 1
ATOM 642 C C . LEU A 1 86 ? 1.276 2.477 -8.567 1.00 88.62 86 LEU A C 1
ATOM 644 O O . LEU A 1 86 ? 1.340 3.602 -9.063 1.00 88.62 86 LEU A O 1
ATOM 648 N N . PHE A 1 87 ? 2.186 1.996 -7.720 1.00 87.00 87 PHE A N 1
ATOM 649 C CA . PHE A 1 87 ? 3.388 2.711 -7.286 1.00 87.00 87 PHE A CA 1
ATOM 650 C C . PHE A 1 87 ? 4.673 2.091 -7.842 1.00 87.00 87 PHE A C 1
ATOM 652 O O . PHE A 1 87 ? 5.759 2.635 -7.630 1.00 87.00 87 PHE A O 1
ATOM 659 N N . ALA A 1 88 ? 4.570 0.970 -8.558 1.00 84.06 88 ALA A N 1
ATOM 660 C CA . ALA A 1 88 ? 5.694 0.362 -9.236 1.00 84.06 88 ALA A CA 1
ATOM 661 C C . ALA A 1 88 ? 6.161 1.308 -10.343 1.00 84.06 88 ALA A C 1
ATOM 663 O O . ALA A 1 88 ? 5.411 1.674 -11.248 1.00 84.06 88 ALA A O 1
ATOM 664 N N . LYS A 1 89 ? 7.425 1.720 -10.267 1.00 71.69 89 LYS A N 1
ATOM 665 C CA . LYS A 1 89 ? 8.055 2.426 -11.371 1.00 71.69 89 LYS A CA 1
ATOM 666 C C . LYS A 1 89 ? 8.322 1.397 -12.459 1.00 71.69 89 LYS A C 1
ATOM 668 O O . LYS A 1 89 ? 9.104 0.475 -12.249 1.00 71.69 89 LYS A O 1
ATOM 673 N N . GLU A 1 90 ? 7.661 1.543 -13.599 1.00 65.31 90 GLU A N 1
ATOM 674 C CA . GLU A 1 9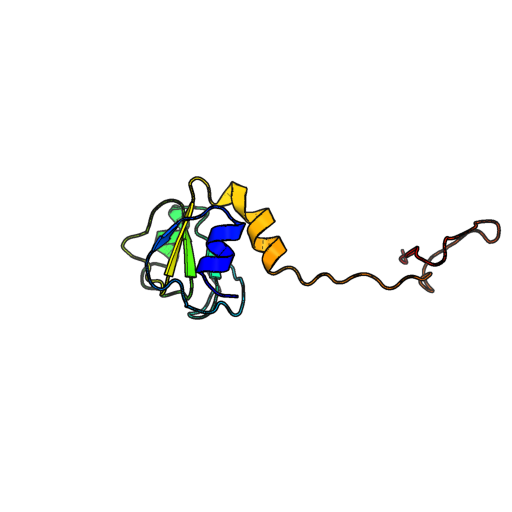0 ? 7.913 0.689 -14.752 1.00 65.31 90 GLU A CA 1
ATOM 675 C C . GLU A 1 90 ? 9.314 1.012 -15.296 1.00 65.31 90 GLU A C 1
ATOM 677 O O . GLU A 1 90 ? 9.521 1.958 -16.058 1.00 65.31 90 GLU A O 1
ATOM 682 N N . GLU A 1 91 ? 10.322 0.274 -14.833 1.00 65.94 91 GLU A N 1
ATOM 683 C CA . GLU A 1 91 ? 11.639 0.278 -15.455 1.00 65.94 91 GLU A CA 1
ATOM 684 C C . GLU A 1 91 ? 11.549 -0.577 -16.709 1.00 65.94 91 GLU A C 1
ATOM 686 O O . GLU A 1 91 ? 11.839 -1.768 -16.688 1.00 65.94 91 GLU A O 1
ATOM 691 N N . VAL A 1 92 ? 11.097 0.034 -17.803 1.00 73.12 92 VAL A N 1
ATOM 692 C CA . VAL A 1 92 ? 11.101 -0.623 -19.107 1.00 73.12 92 VAL A CA 1
ATOM 693 C C . VAL A 1 92 ? 12.565 -0.817 -19.506 1.00 73.12 92 VAL A C 1
ATOM 695 O O . VAL A 1 92 ? 13.265 0.177 -19.753 1.00 73.12 92 VAL A O 1
ATOM 698 N N . PRO A 1 93 ? 13.071 -2.063 -19.547 1.00 77.50 93 PRO A N 1
ATOM 699 C CA . P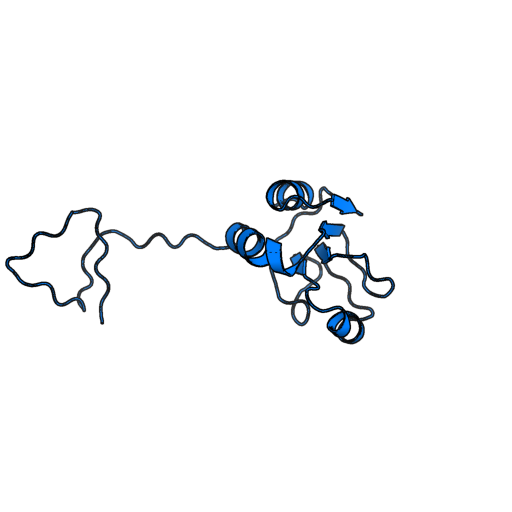RO A 1 93 ? 14.440 -2.282 -19.951 1.00 77.50 93 PRO A CA 1
ATOM 700 C C . PRO A 1 93 ? 14.592 -1.847 -21.408 1.00 77.50 93 PRO A C 1
ATOM 702 O O . PRO A 1 93 ? 13.757 -2.143 -22.265 1.00 77.50 93 PRO A O 1
ATOM 705 N N . LYS A 1 94 ? 15.651 -1.087 -21.685 1.00 83.81 94 LYS A N 1
ATOM 706 C CA . LYS A 1 94 ? 15.900 -0.581 -23.035 1.00 83.81 94 LYS A CA 1
ATOM 707 C C . LYS A 1 94 ? 16.245 -1.754 -23.957 1.00 83.81 94 LYS A C 1
ATOM 709 O O . LYS A 1 94 ? 17.070 -2.577 -23.555 1.00 83.81 94 LYS A O 1
ATOM 714 N N . PRO A 1 95 ? 15.676 -1.811 -25.176 1.00 92.00 95 PRO A N 1
ATOM 715 C CA . PRO A 1 95 ? 16.080 -2.786 -26.180 1.00 92.00 95 PRO A CA 1
ATOM 716 C C . PRO A 1 95 ? 17.593 -2.807 -26.384 1.00 92.00 95 PRO A C 1
ATOM 718 O O . PRO A 1 95 ? 18.243 -1.757 -26.373 1.00 92.00 95 PRO A O 1
ATOM 721 N N . GLY A 1 96 ? 18.140 -4.002 -26.577 1.00 91.62 96 GLY A N 1
ATOM 722 C CA . GLY A 1 96 ? 19.564 -4.212 -26.779 1.00 91.62 96 GLY A CA 1
ATOM 723 C C . GLY A 1 96 ? 20.075 -5.513 -26.174 1.00 91.62 96 GLY A C 1
ATOM 724 O O . GLY A 1 96 ? 19.382 -6.220 -25.442 1.00 91.62 96 GLY A O 1
ATOM 725 N N . ILE A 1 97 ? 21.328 -5.811 -26.496 1.00 92.56 97 ILE A N 1
ATOM 726 C CA . ILE A 1 97 ? 22.054 -6.969 -25.988 1.00 92.56 97 ILE A CA 1
ATOM 727 C C . ILE A 1 97 ? 23.092 -6.453 -24.994 1.00 92.56 97 ILE A C 1
ATOM 729 O O . ILE A 1 97 ? 23.932 -5.624 -25.344 1.00 92.56 97 ILE A O 1
ATOM 733 N N . SER A 1 98 ? 23.011 -6.911 -23.745 1.00 92.62 98 SER A N 1
ATOM 734 C CA . SER A 1 98 ? 24.019 -6.622 -22.724 1.00 92.62 98 SER A CA 1
ATOM 735 C C . SER A 1 98 ? 25.399 -7.104 -23.175 1.00 92.62 98 SER A C 1
ATOM 737 O O . SER A 1 98 ? 25.524 -8.184 -23.745 1.00 92.62 98 SER A O 1
ATOM 739 N N . SER A 1 99 ? 26.460 -6.366 -22.839 1.00 91.94 99 SER A N 1
ATOM 740 C CA . SER A 1 99 ? 27.846 -6.798 -23.083 1.00 91.94 99 SER A CA 1
ATOM 741 C C . SER A 1 99 ? 28.240 -8.070 -22.318 1.00 91.94 99 SER A C 1
ATOM 743 O O . SER A 1 99 ? 29.273 -8.659 -22.611 1.00 91.94 99 SER A O 1
ATOM 745 N N . TYR A 1 100 ? 27.435 -8.474 -21.331 1.00 92.69 100 TYR A N 1
ATOM 746 C CA . TYR A 1 100 ? 27.597 -9.708 -20.554 1.00 92.69 100 TYR A CA 1
ATOM 747 C C . TYR A 1 100 ? 26.692 -10.850 -21.040 1.00 92.69 100 TYR A C 1
ATOM 749 O O . TYR A 1 100 ? 26.682 -11.927 -20.447 1.00 92.69 100 TYR A O 1
ATOM 757 N N . ALA A 1 101 ? 25.897 -10.627 -22.089 1.00 93.31 101 ALA A N 1
ATOM 758 C CA . ALA A 1 101 ? 25.094 -11.678 -22.692 1.00 93.31 101 ALA A CA 1
ATOM 759 C C . ALA A 1 101 ? 25.938 -12.498 -23.676 1.00 93.31 101 ALA A C 1
ATOM 761 O O . ALA A 1 101 ? 26.631 -11.946 -24.530 1.00 93.31 101 ALA A O 1
ATOM 762 N N . TYR A 1 102 ? 25.827 -13.822 -23.595 1.00 93.06 102 TYR A N 1
ATOM 763 C CA . TYR A 1 102 ? 26.366 -14.728 -24.604 1.00 93.06 102 TYR A CA 1
ATOM 764 C C . TYR A 1 102 ?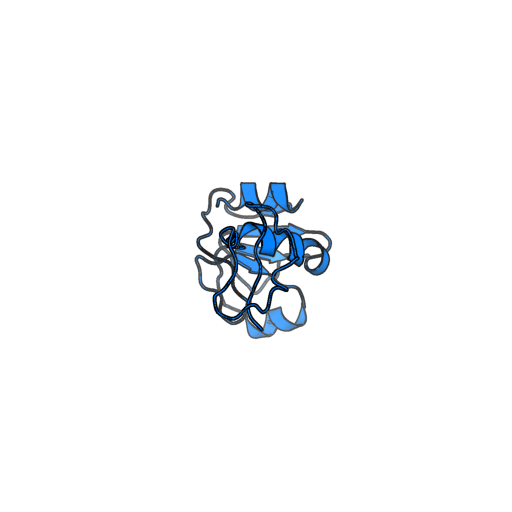 25.255 -15.068 -25.596 1.00 93.06 102 TYR A C 1
ATOM 766 O O . TYR A 1 102 ? 24.329 -15.809 -25.271 1.00 93.06 102 TYR A O 1
ATOM 774 N N . VAL A 1 103 ? 25.342 -14.498 -26.797 1.00 92.19 103 VAL A N 1
ATOM 775 C CA . VAL A 1 103 ? 24.424 -14.764 -27.911 1.00 92.19 103 VAL A CA 1
ATOM 776 C C . VAL A 1 103 ? 25.206 -15.495 -28.993 1.00 92.19 103 VAL A C 1
ATOM 778 O O . VAL A 1 103 ? 26.291 -15.054 -29.373 1.00 92.19 103 VAL A O 1
ATOM 781 N N . ASP A 1 104 ? 24.676 -16.624 -29.463 1.00 95.12 104 ASP A N 1
ATOM 782 C CA . ASP A 1 104 ? 25.283 -17.357 -30.572 1.00 95.12 104 ASP A CA 1
ATOM 783 C C . ASP A 1 104 ? 25.357 -16.452 -31.821 1.00 95.12 104 ASP A C 1
ATOM 785 O O . ASP A 1 104 ? 24.361 -15.799 -32.141 1.00 95.12 104 ASP A O 1
ATOM 789 N N . PRO A 1 105 ? 26.490 -16.387 -32.545 1.00 91.94 105 PRO A N 1
ATOM 790 C CA . PRO A 1 105 ? 26.626 -15.523 -33.719 1.00 91.94 105 PRO A CA 1
ATOM 791 C C . PRO A 1 105 ? 25.621 -15.797 -34.847 1.00 91.94 105 PRO A C 1
ATOM 793 O O . PRO A 1 105 ? 25.392 -14.912 -35.669 1.00 91.94 105 PRO A O 1
ATOM 796 N N . ALA A 1 106 ? 25.048 -17.004 -34.918 1.00 95.19 106 ALA A N 1
ATOM 797 C CA . ALA A 1 106 ? 24.027 -17.361 -35.901 1.00 95.19 106 ALA A CA 1
ATOM 798 C C . ALA A 1 106 ? 22.598 -17.015 -35.445 1.00 95.19 106 ALA A C 1
ATOM 800 O O . ALA A 1 106 ? 21.653 -17.197 -36.213 1.00 95.19 106 ALA A O 1
ATOM 801 N N . ALA A 1 107 ? 22.416 -16.544 -34.208 1.00 94.50 107 ALA A N 1
ATOM 802 C CA . ALA A 1 107 ? 21.107 -16.181 -33.689 1.00 94.50 107 ALA A CA 1
ATOM 803 C C . ALA A 1 107 ? 20.653 -14.812 -34.214 1.00 94.50 107 ALA A C 1
ATOM 805 O O . ALA A 1 107 ? 21.389 -13.826 -34.176 1.00 94.50 107 ALA A O 1
ATOM 806 N N . GLU A 1 108 ? 19.392 -14.733 -34.631 1.00 93.88 108 GLU A N 1
ATOM 807 C CA . GLU A 1 108 ? 18.746 -13.474 -34.988 1.00 93.88 108 GLU A CA 1
ATOM 808 C C . GLU A 1 108 ? 17.960 -12.936 -33.787 1.00 93.88 108 GLU A C 1
ATOM 810 O O . GLU A 1 108 ? 17.011 -13.557 -33.307 1.00 93.88 108 GLU A O 1
ATOM 815 N N . VAL A 1 109 ? 18.357 -11.763 -33.291 1.00 92.31 109 VAL A N 1
ATOM 816 C CA . VAL A 1 109 ? 17.694 -11.084 -32.172 1.00 92.31 109 VAL A CA 1
ATOM 817 C C . VAL A 1 109 ? 16.882 -9.915 -32.712 1.00 92.31 109 VAL A C 1
ATOM 819 O O . VAL A 1 109 ? 17.410 -9.036 -33.393 1.00 92.31 109 VAL A O 1
ATOM 822 N N . HIS A 1 110 ? 15.587 -9.886 -32.395 1.00 94.94 110 HIS A N 1
ATOM 823 C CA . HIS A 1 110 ? 14.718 -8.795 -32.826 1.00 94.94 110 HIS A CA 1
ATOM 824 C C . HIS A 1 110 ? 15.196 -7.446 -32.240 1.00 94.94 110 HIS A C 1
ATOM 826 O O . HIS A 1 110 ? 15.530 -7.402 -31.055 1.00 94.94 110 HIS A O 1
ATOM 832 N N . PRO A 1 111 ? 15.170 -6.322 -32.988 1.00 90.50 111 PRO A N 1
ATOM 833 C CA . PRO A 1 111 ? 15.681 -5.027 -32.512 1.00 90.50 111 PRO A CA 1
ATOM 834 C C . PRO A 1 111 ? 15.009 -4.475 -31.246 1.00 90.50 111 PRO A C 1
ATOM 836 O O . PRO A 1 111 ? 15.562 -3.599 -30.589 1.00 90.50 111 PRO A O 1
ATOM 839 N N . THR A 1 112 ? 13.810 -4.961 -30.910 1.00 92.75 112 THR A N 1
ATOM 840 C CA . THR A 1 112 ? 13.074 -4.575 -29.692 1.00 92.75 112 THR A CA 1
ATOM 841 C C . THR A 1 112 ? 13.308 -5.521 -28.514 1.00 92.75 112 THR A C 1
ATOM 843 O O . THR A 1 112 ? 12.736 -5.308 -27.447 1.00 92.75 112 THR A O 1
ATOM 846 N N . ALA A 1 113 ? 14.087 -6.588 -28.698 1.00 92.25 113 ALA A N 1
ATOM 847 C CA . ALA A 1 113 ? 14.382 -7.534 -27.636 1.00 92.25 113 ALA A CA 1
ATOM 848 C C . ALA A 1 113 ? 15.371 -6.936 -26.629 1.00 92.25 113 ALA A C 1
ATOM 850 O O . ALA A 1 113 ? 16.203 -6.090 -26.961 1.00 92.25 113 ALA A O 1
ATOM 851 N N . VAL A 1 114 ? 15.290 -7.425 -25.395 1.00 93.88 114 VAL A N 1
ATOM 852 C CA . VAL A 1 114 ? 16.234 -7.122 -24.321 1.00 93.88 114 VAL A CA 1
ATOM 853 C C . VAL A 1 114 ? 16.909 -8.427 -23.932 1.00 93.88 114 VAL A C 1
ATOM 855 O O . VAL A 1 114 ? 16.247 -9.338 -23.438 1.00 93.88 114 VAL A O 1
ATOM 858 N N . VAL A 1 115 ? 18.221 -8.519 -24.137 1.00 92.62 115 VAL A N 1
ATOM 859 C CA . VAL A 1 115 ? 19.023 -9.673 -23.716 1.00 92.62 115 VAL A CA 1
ATOM 860 C C . VAL A 1 115 ? 19.884 -9.254 -22.528 1.00 92.62 115 VAL A C 1
ATOM 862 O O . VAL A 1 115 ? 20.817 -8.462 -22.668 1.00 92.62 115 VAL A O 1
ATOM 865 N N . MET A 1 116 ? 19.540 -9.757 -21.342 1.00 89.94 116 MET A N 1
ATOM 866 C CA . MET A 1 116 ? 20.255 -9.459 -20.099 1.00 89.94 116 MET A CA 1
ATOM 867 C C . MET A 1 116 ? 21.525 -10.312 -19.973 1.00 89.94 116 MET A C 1
ATOM 869 O O . MET A 1 116 ? 21.633 -11.376 -20.581 1.00 89.94 116 MET A O 1
ATOM 873 N N . GLY A 1 117 ? 22.501 -9.818 -19.207 1.00 87.25 117 GLY A N 1
ATOM 874 C CA . GLY A 1 117 ? 23.700 -10.590 -18.876 1.00 87.25 117 GLY A CA 1
ATOM 875 C C . GLY A 1 117 ? 23.411 -11.653 -17.818 1.00 87.25 117 GLY A C 1
ATOM 876 O O . GLY A 1 117 ? 22.465 -11.496 -17.045 1.00 87.25 117 GLY A O 1
ATOM 877 N N . PHE A 1 118 ? 24.234 -12.699 -17.796 1.00 72.94 118 PHE A N 1
ATOM 878 C CA . PHE A 1 118 ? 24.299 -13.655 -16.687 1.00 72.94 118 PHE A CA 1
ATOM 879 C C . PHE A 1 118 ? 25.259 -13.177 -15.597 1.00 72.94 118 PHE A C 1
ATOM 881 O O . PHE A 1 118 ? 26.243 -12.480 -15.943 1.00 72.94 118 PHE A O 1
#